Protein AF-A0A3M1BJ75-F1 (afdb_monomer_lite)

Foldseek 3Di:
DVVVVVVVVVVVVVVVVVPDPPPVPDPDDDDDDWDADDDPNAQDAAPDWDQDPVRDIDHDQWDKDKDAQDWDQDPVRDTDTDHHIDIDTLNPSNDSVSNPDTD

Sequence (103 aa):
MKLLKAASLLFFAIILATGCKDDDSGPSATVNLNFLATYDGNPLVFQQTYDYPDGHKLLIQKLDFYISNVALIDANGNKTELVDVDFLDFTENTSLAEAETPL

Radius of gyration: 28.59 Å; chains: 1; bounding box: 71×23×74 Å

pLDDT: mean 85.07, std 13.58, range [52.22, 97.25]

Secondary structure (DSSP, 8-state):
-HHHHHHHHHHHHHHHHTS------PPP---------EETTEE--TT-EEE-TTS-EEE----EEEEEEEEEE-TT--EEEEEEEEEEE-TT--SHHHHTS--

Structure (mmCIF, N/CA/C/O backbone):
data_AF-A0A3M1BJ75-F1
#
_entry.id   AF-A0A3M1BJ75-F1
#
loop_
_atom_site.group_PDB
_atom_site.id
_atom_site.type_symbol
_atom_site.label_atom_id
_atom_site.label_alt_id
_atom_site.label_comp_id
_atom_site.label_asym_id
_atom_site.label_entity_id
_atom_site.label_seq_id
_atom_site.pdbx_PDB_ins_code
_atom_site.Cartn_x
_atom_site.Cartn_y
_atom_site.Cartn_z
_atom_site.occupancy
_atom_site.B_iso_or_equiv
_atom_site.auth_seq_id
_atom_site.auth_comp_id
_atom_site.auth_asym_id
_atom_site.auth_atom_id
_atom_site.pdbx_PDB_model_num
ATOM 1 N N . MET A 1 1 ? 46.017 11.582 -58.750 1.00 53.06 1 MET A N 1
ATOM 2 C CA . MET A 1 1 ? 45.317 10.413 -58.153 1.00 53.06 1 MET A CA 1
ATOM 3 C C . MET A 1 1 ? 45.603 10.167 -56.667 1.00 53.06 1 MET A C 1
ATOM 5 O O . MET A 1 1 ? 44.677 9.751 -55.989 1.00 53.06 1 MET A O 1
ATOM 9 N N . LYS A 1 2 ? 46.809 10.418 -56.120 1.00 52.22 2 LYS A N 1
ATOM 10 C CA . LYS A 1 2 ? 47.076 10.248 -54.667 1.00 52.22 2 LYS A CA 1
ATOM 11 C C . LYS A 1 2 ? 46.287 11.225 -53.774 1.00 52.22 2 LYS A C 1
ATOM 13 O O . LYS A 1 2 ? 45.733 10.806 -52.767 1.00 52.22 2 LYS A O 1
ATOM 18 N N . LEU A 1 3 ? 46.156 12.485 -54.200 1.00 55.75 3 LEU A N 1
ATOM 19 C CA . LEU A 1 3 ? 45.417 13.527 -53.466 1.00 55.75 3 LEU A CA 1
ATOM 20 C C . LEU A 1 3 ? 43.894 13.278 -53.435 1.00 55.75 3 LEU A C 1
ATOM 22 O O . LEU A 1 3 ? 43.246 13.555 -52.435 1.00 55.75 3 LEU A O 1
ATOM 26 N N . LEU A 1 4 ? 43.340 12.668 -54.492 1.00 57.06 4 LEU A N 1
ATOM 27 C CA . LEU A 1 4 ? 41.910 12.335 -54.586 1.00 57.06 4 LEU A CA 1
ATOM 28 C C . LEU A 1 4 ? 41.517 11.176 -53.647 1.00 57.06 4 LEU A C 1
ATOM 30 O O . LEU A 1 4 ? 40.432 11.176 -53.078 1.00 57.06 4 LEU A O 1
ATOM 34 N N . LYS A 1 5 ? 42.428 10.211 -53.437 1.00 59.28 5 LYS A N 1
ATOM 35 C CA . LYS A 1 5 ? 42.239 9.104 -52.482 1.00 59.28 5 LYS A CA 1
ATOM 36 C C . LYS A 1 5 ? 42.331 9.572 -51.026 1.00 59.28 5 LYS A C 1
ATOM 38 O O . LYS A 1 5 ? 41.564 9.101 -50.195 1.00 59.28 5 LYS A O 1
ATOM 43 N N . ALA A 1 6 ? 43.225 10.520 -50.733 1.00 63.31 6 ALA A N 1
ATOM 44 C CA . ALA A 1 6 ? 43.349 11.114 -49.401 1.00 63.31 6 ALA A CA 1
ATOM 45 C C . ALA A 1 6 ? 42.098 11.926 -49.012 1.00 63.31 6 ALA A C 1
ATOM 47 O O . ALA A 1 6 ? 41.622 11.811 -47.887 1.00 63.31 6 ALA A O 1
ATOM 48 N N . ALA A 1 7 ? 41.517 12.669 -49.962 1.00 67.00 7 ALA A N 1
ATOM 49 C CA . ALA A 1 7 ? 40.275 13.412 -49.745 1.00 67.00 7 ALA A CA 1
ATOM 50 C C . ALA A 1 7 ? 39.074 12.489 -49.455 1.00 67.00 7 ALA A C 1
ATOM 52 O O . ALA A 1 7 ? 38.271 12.779 -48.572 1.00 67.00 7 ALA A O 1
ATOM 53 N N . SER A 1 8 ? 38.986 11.344 -50.141 1.00 70.50 8 SER A N 1
ATOM 54 C CA . SER A 1 8 ? 37.922 10.354 -49.916 1.00 70.50 8 SER A CA 1
ATOM 55 C C . SER A 1 8 ? 38.007 9.685 -48.540 1.00 70.50 8 SER A C 1
ATOM 57 O O . SER A 1 8 ? 36.974 9.385 -47.948 1.00 70.50 8 SER A O 1
ATOM 59 N N . LEU A 1 9 ? 39.220 9.451 -48.027 1.00 72.31 9 LEU A N 1
ATOM 60 C CA . LEU A 1 9 ? 39.425 8.838 -46.712 1.00 72.31 9 LEU A CA 1
ATOM 61 C C . LEU A 1 9 ? 39.086 9.813 -45.575 1.00 72.31 9 LEU A C 1
ATOM 63 O O . LEU A 1 9 ? 38.494 9.419 -44.574 1.00 72.31 9 LEU A O 1
ATOM 67 N N . LEU A 1 10 ? 39.410 11.096 -45.761 1.00 74.12 10 LEU A N 1
ATOM 68 C CA . LEU A 1 10 ? 39.092 12.155 -44.804 1.00 74.12 10 LEU A CA 1
ATOM 69 C C . LEU A 1 10 ? 37.579 12.410 -44.716 1.00 74.12 10 LEU A C 1
ATOM 71 O O . LEU A 1 10 ? 37.048 12.597 -43.627 1.00 74.12 10 LEU A O 1
ATOM 75 N N . PHE A 1 11 ? 36.875 12.355 -45.849 1.00 73.12 11 PHE A N 1
ATOM 76 C CA . PHE A 1 11 ? 35.419 12.495 -45.890 1.00 73.12 11 PHE A CA 1
ATOM 77 C C . PHE A 1 11 ? 34.708 11.341 -45.165 1.00 73.12 11 PHE A C 1
ATOM 79 O O . PHE A 1 11 ? 33.772 11.572 -44.406 1.00 73.12 11 PHE A O 1
ATOM 86 N N . PHE A 1 12 ? 35.200 10.108 -45.317 1.00 72.00 12 PHE A N 1
ATOM 87 C CA . PHE A 1 12 ? 34.657 8.943 -44.611 1.00 72.00 12 PHE A CA 1
ATOM 88 C C . PHE A 1 12 ? 34.885 9.014 -43.090 1.00 72.00 12 PHE A C 1
ATOM 90 O O . PHE A 1 12 ? 34.007 8.644 -42.318 1.00 72.00 12 PHE A O 1
ATOM 97 N N . ALA A 1 13 ? 36.024 9.559 -42.648 1.00 69.56 13 ALA A N 1
ATOM 98 C CA . ALA A 1 13 ? 36.313 9.766 -41.228 1.00 69.56 13 ALA A CA 1
ATOM 99 C C . ALA A 1 13 ? 35.394 10.816 -40.570 1.00 69.56 13 ALA A C 1
ATOM 101 O O . ALA A 1 13 ? 35.025 10.664 -39.409 1.00 69.56 13 ALA A O 1
ATOM 102 N N . ILE A 1 14 ? 34.983 11.851 -41.313 1.00 70.00 14 ILE A N 1
ATOM 103 C CA . ILE A 1 14 ? 34.056 12.882 -40.818 1.00 70.00 14 ILE A CA 1
ATOM 104 C C . ILE A 1 14 ? 32.644 12.306 -40.631 1.00 70.00 14 ILE A C 1
ATOM 106 O O . ILE A 1 14 ? 32.000 12.610 -39.633 1.00 70.00 14 ILE A O 1
ATOM 110 N N . ILE A 1 15 ? 32.191 11.426 -41.531 1.00 69.75 15 ILE A N 1
ATOM 111 C CA . ILE A 1 15 ? 30.865 10.786 -41.438 1.00 69.75 15 ILE A CA 1
ATOM 112 C C . ILE A 1 15 ? 30.786 9.830 -40.235 1.00 69.75 15 ILE A C 1
ATOM 114 O O . ILE A 1 15 ? 29.749 9.740 -39.582 1.00 69.75 15 ILE A O 1
ATOM 118 N N . LEU A 1 16 ? 31.889 9.149 -39.900 1.00 66.06 16 LEU A N 1
ATOM 119 C CA . LEU A 1 16 ? 31.962 8.290 -38.712 1.00 66.06 16 LEU A CA 1
ATOM 120 C C . LEU A 1 16 ? 31.990 9.094 -37.400 1.00 66.06 16 LEU A C 1
ATOM 122 O O . LEU A 1 16 ? 31.523 8.602 -36.378 1.00 66.06 16 LEU A O 1
ATOM 126 N N . ALA A 1 17 ? 32.499 10.330 -37.422 1.00 64.94 17 ALA A N 1
ATOM 127 C CA . ALA A 1 17 ? 32.524 11.214 -36.254 1.00 64.94 17 ALA A CA 1
ATOM 128 C C . ALA A 1 17 ? 31.185 11.936 -36.001 1.00 64.94 17 ALA A C 1
ATOM 130 O O . ALA A 1 17 ? 30.978 12.460 -34.910 1.00 64.94 17 ALA A O 1
ATOM 131 N N . THR A 1 18 ? 30.273 11.953 -36.980 1.00 66.06 18 THR A N 1
ATOM 132 C CA . THR A 1 18 ? 28.895 12.452 -36.818 1.00 66.06 18 THR A CA 1
ATOM 133 C C . THR A 1 18 ? 27.906 11.365 -36.397 1.00 66.06 18 THR A C 1
ATOM 135 O O . THR A 1 18 ? 26.700 11.601 -36.448 1.00 66.06 18 THR A O 1
ATOM 138 N N . GLY A 1 19 ? 28.388 10.177 -36.006 1.00 59.47 19 GLY A N 1
ATOM 139 C CA . GLY A 1 19 ? 27.549 9.176 -35.351 1.00 59.47 19 GLY A CA 1
ATOM 140 C C . GLY A 1 19 ? 26.819 9.834 -34.186 1.00 59.47 19 GLY A C 1
ATOM 141 O O . GLY A 1 19 ? 27.462 10.509 -33.379 1.00 59.47 19 GLY A O 1
ATOM 142 N N . CYS A 1 20 ? 25.487 9.721 -34.179 1.00 65.25 20 CYS A N 1
ATOM 143 C CA . CYS A 1 20 ? 24.619 10.267 -33.145 1.00 65.25 20 CYS A CA 1
ATOM 144 C C . CYS A 1 20 ? 25.290 10.092 -31.784 1.00 65.25 20 CYS A C 1
ATOM 146 O O . CYS A 1 20 ? 25.570 8.970 -31.370 1.00 65.25 20 CYS A O 1
ATOM 148 N N . LYS A 1 21 ? 25.558 11.208 -31.093 1.00 57.56 21 LYS A N 1
ATOM 149 C CA . LYS A 1 21 ? 25.566 11.151 -29.635 1.00 57.56 21 LYS A CA 1
ATOM 150 C C . LYS A 1 21 ? 24.200 10.580 -29.304 1.00 57.56 21 LYS A C 1
ATOM 152 O O . LYS A 1 21 ? 23.207 11.235 -29.621 1.00 57.56 21 LYS A O 1
ATOM 157 N N . ASP A 1 22 ? 24.172 9.362 -28.780 1.00 55.19 22 ASP A N 1
ATOM 158 C CA . ASP A 1 22 ? 23.022 8.895 -28.030 1.00 55.19 22 ASP A CA 1
ATOM 159 C C . ASP A 1 22 ? 22.823 9.963 -26.963 1.00 55.19 22 ASP A C 1
ATOM 161 O O . ASP A 1 22 ? 23.629 10.147 -26.046 1.00 55.19 22 ASP A O 1
ATOM 165 N N . ASP A 1 23 ? 21.855 10.831 -27.227 1.00 56.88 23 ASP A N 1
ATOM 166 C CA . ASP A 1 23 ? 21.390 11.787 -26.257 1.00 56.88 23 ASP A CA 1
ATOM 167 C C . ASP A 1 23 ? 20.626 10.901 -25.273 1.00 56.88 23 ASP A C 1
ATOM 169 O O . ASP A 1 23 ? 19.432 10.660 -25.421 1.00 56.88 23 ASP A O 1
ATOM 173 N N . ASP A 1 24 ? 21.353 10.346 -24.295 1.00 57.41 24 ASP A N 1
ATOM 174 C CA . ASP A 1 24 ? 20.806 9.577 -23.165 1.00 57.41 24 ASP A CA 1
ATOM 175 C C . ASP A 1 24 ? 19.812 10.419 -22.335 1.00 57.41 24 ASP A C 1
ATOM 177 O O . ASP A 1 24 ? 19.232 9.957 -21.354 1.00 57.41 24 ASP A O 1
ATOM 181 N N . SER A 1 25 ? 19.567 11.665 -22.745 1.00 57.97 25 SER A N 1
ATOM 182 C CA . SER A 1 25 ? 18.467 12.523 -22.336 1.00 57.97 25 SER A CA 1
ATOM 183 C C . SER A 1 25 ? 17.123 12.061 -22.926 1.00 57.97 25 SER A C 1
ATOM 185 O O . SER A 1 25 ? 16.334 12.845 -23.459 1.00 57.97 25 SER A O 1
ATOM 187 N N . GLY A 1 26 ? 16.802 10.774 -22.763 1.00 63.94 26 GLY A N 1
ATOM 188 C CA . GLY A 1 26 ? 15.404 10.355 -22.764 1.00 63.94 26 GLY A CA 1
ATOM 189 C C . GLY A 1 26 ? 14.617 11.183 -21.732 1.00 63.94 26 GLY A C 1
ATOM 190 O O . GLY A 1 26 ? 15.200 11.668 -20.756 1.00 63.94 26 GLY A O 1
ATOM 191 N N . PRO A 1 27 ? 13.305 11.398 -21.927 1.00 69.75 27 PRO A N 1
ATOM 192 C CA . PRO A 1 27 ? 12.503 12.153 -20.972 1.00 69.75 27 PRO A CA 1
ATOM 193 C C . PRO A 1 27 ? 12.636 11.527 -19.580 1.00 69.75 27 PRO A C 1
ATOM 195 O O . PRO A 1 27 ? 12.278 10.368 -19.373 1.00 69.75 27 PRO A O 1
ATOM 198 N N . SER A 1 28 ? 13.174 12.289 -18.629 1.00 74.94 28 SER A N 1
ATOM 199 C CA . SER A 1 28 ? 13.247 11.869 -17.237 1.00 74.94 28 SER A CA 1
ATOM 200 C C . SER A 1 28 ? 11.896 12.092 -16.564 1.00 74.94 28 SER A C 1
ATOM 202 O O . SER A 1 28 ? 11.208 13.087 -16.805 1.00 74.94 28 SER A O 1
ATOM 204 N N . ALA A 1 29 ? 11.504 11.147 -15.716 1.00 77.88 29 ALA A N 1
ATOM 205 C CA . ALA A 1 29 ? 10.293 11.235 -14.919 1.00 77.88 29 ALA A CA 1
ATOM 206 C C . ALA A 1 29 ? 10.613 10.862 -13.473 1.00 77.88 29 ALA A C 1
ATOM 208 O O . ALA A 1 29 ? 11.345 9.906 -13.217 1.00 77.88 29 ALA A O 1
ATOM 209 N N . THR A 1 30 ? 10.044 11.606 -12.531 1.00 85.88 30 THR A N 1
ATOM 210 C CA . THR A 1 30 ? 10.055 11.227 -11.118 1.00 85.88 30 THR A CA 1
ATOM 211 C C . THR A 1 30 ? 8.852 10.336 -10.850 1.00 85.88 30 THR A C 1
ATOM 213 O O . THR A 1 30 ? 7.716 10.743 -11.097 1.00 85.88 30 THR A O 1
ATOM 216 N N . VAL A 1 31 ? 9.095 9.138 -10.325 1.00 86.25 31 VAL A N 1
ATOM 217 C CA . VAL A 1 31 ? 8.049 8.218 -9.871 1.00 86.25 31 VAL A CA 1
ATOM 218 C C . VAL A 1 31 ? 8.077 8.182 -8.348 1.00 86.25 31 VAL A C 1
ATOM 220 O O . VAL A 1 31 ? 9.119 7.897 -7.768 1.00 86.25 31 VAL A O 1
ATOM 223 N N . ASN A 1 32 ? 6.936 8.458 -7.716 1.00 89.19 32 ASN A N 1
ATOM 224 C CA . ASN A 1 32 ? 6.726 8.216 -6.291 1.00 89.19 32 ASN A CA 1
ATOM 225 C C . ASN A 1 32 ? 5.711 7.083 -6.156 1.00 89.19 32 ASN A C 1
ATOM 227 O O . ASN A 1 32 ? 4.588 7.202 -6.652 1.00 89.19 32 ASN A O 1
ATOM 231 N N . LEU A 1 33 ? 6.121 5.992 -5.519 1.00 89.50 33 LEU A N 1
ATOM 232 C CA . LEU A 1 33 ? 5.245 4.889 -5.157 1.00 89.50 33 LEU A CA 1
ATOM 233 C C . LEU A 1 33 ? 4.943 5.027 -3.671 1.00 89.50 33 LEU A C 1
ATOM 235 O O . LEU A 1 33 ? 5.865 4.941 -2.871 1.00 89.50 33 LEU A O 1
ATOM 239 N N . ASN A 1 34 ? 3.677 5.244 -3.334 1.00 91.94 34 ASN A N 1
ATOM 240 C CA . ASN A 1 34 ? 3.232 5.312 -1.949 1.00 91.94 34 ASN A CA 1
ATOM 241 C C . ASN A 1 34 ? 2.091 4.323 -1.738 1.00 91.94 34 ASN A C 1
ATOM 243 O O . ASN A 1 34 ? 1.332 4.039 -2.675 1.00 91.94 34 ASN A O 1
ATOM 247 N N . PHE A 1 35 ? 1.934 3.847 -0.511 1.00 93.38 35 PHE A N 1
ATOM 248 C CA . PHE A 1 35 ? 0.912 2.869 -0.168 1.00 93.38 35 PHE A CA 1
ATOM 249 C C . PHE A 1 35 ? -0.107 3.459 0.801 1.00 93.38 35 PHE A C 1
ATOM 251 O O . PHE A 1 35 ? 0.239 4.054 1.816 1.00 93.38 35 PHE A O 1
ATOM 258 N N . LEU A 1 36 ? -1.388 3.268 0.485 1.00 95.06 36 LEU A N 1
ATOM 259 C CA . LEU A 1 36 ? -2.501 3.742 1.299 1.00 95.06 36 LEU A CA 1
ATOM 260 C C . LEU A 1 36 ? -3.465 2.588 1.565 1.00 95.06 36 LEU A C 1
ATOM 262 O O . LEU A 1 36 ? -4.009 1.992 0.631 1.00 95.06 36 LEU A O 1
ATOM 266 N N . ALA A 1 37 ? -3.691 2.280 2.839 1.00 94.81 37 ALA A N 1
ATOM 267 C CA . ALA A 1 37 ? -4.681 1.292 3.237 1.00 94.81 37 ALA A CA 1
ATOM 268 C C . ALA A 1 37 ? -6.085 1.904 3.164 1.00 94.81 37 ALA A C 1
ATOM 270 O O . ALA A 1 37 ? -6.346 2.953 3.754 1.00 94.81 37 ALA A O 1
ATOM 271 N N . THR A 1 38 ? -7.004 1.244 2.454 1.00 95.56 38 THR A N 1
ATOM 272 C CA . THR A 1 38 ? -8.388 1.713 2.309 1.00 95.56 38 THR A CA 1
ATOM 273 C C . THR A 1 38 ? -9.396 0.593 2.527 1.00 95.56 38 THR A C 1
ATOM 275 O O . THR A 1 38 ? -9.121 -0.580 2.268 1.00 95.56 38 THR A O 1
ATOM 278 N N . TYR A 1 39 ? -10.581 0.965 3.001 1.00 94.75 39 TYR A N 1
ATOM 279 C CA . TYR A 1 39 ? -11.751 0.105 3.101 1.00 94.75 39 TYR A CA 1
ATOM 280 C C . TYR A 1 39 ? -12.970 0.864 2.576 1.00 94.75 39 TYR A C 1
ATOM 282 O O . TYR A 1 39 ? -13.231 1.992 2.993 1.00 94.75 39 TYR A O 1
ATOM 290 N N . ASP A 1 40 ? -13.687 0.264 1.622 1.00 93.38 40 ASP A N 1
ATOM 291 C CA . ASP A 1 40 ? -14.827 0.892 0.934 1.00 93.38 40 ASP A CA 1
ATOM 292 C C . ASP A 1 40 ? -14.505 2.295 0.370 1.00 93.38 40 ASP A C 1
ATOM 294 O O . ASP A 1 40 ? -15.259 3.253 0.515 1.00 93.38 40 ASP A O 1
ATOM 298 N N . GLY A 1 41 ? -13.308 2.446 -0.209 1.00 94.38 41 GLY A N 1
ATOM 299 C CA . GLY A 1 41 ? -12.824 3.707 -0.785 1.00 94.38 41 GLY A CA 1
ATOM 300 C C . GLY A 1 41 ? -12.391 4.778 0.224 1.00 94.38 41 GLY A C 1
ATOM 301 O O . GLY A 1 41 ? -11.912 5.827 -0.197 1.00 94.38 41 GLY A O 1
ATOM 302 N N . ASN A 1 42 ? -12.511 4.524 1.530 1.00 94.94 42 ASN A N 1
ATOM 303 C CA . ASN A 1 42 ? -12.096 5.445 2.588 1.00 94.94 42 ASN A CA 1
ATOM 304 C C . ASN A 1 42 ? -10.782 4.984 3.239 1.00 94.94 42 ASN A C 1
ATOM 306 O O . ASN A 1 42 ? -10.528 3.777 3.274 1.00 94.94 42 ASN A O 1
ATOM 310 N N . PRO A 1 43 ? -9.961 5.900 3.787 1.00 96.06 43 PRO A N 1
ATOM 311 C CA . PRO A 1 43 ? -8.789 5.536 4.577 1.00 96.06 43 PRO A CA 1
ATOM 312 C C . PRO A 1 43 ? -9.135 4.540 5.688 1.00 96.06 4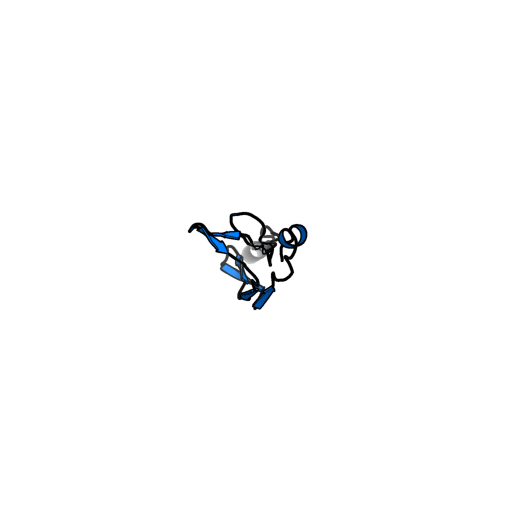3 PRO A C 1
ATOM 314 O O . PRO A 1 43 ? -10.107 4.716 6.430 1.00 96.06 43 PRO A O 1
ATOM 317 N N . LEU A 1 44 ? -8.348 3.471 5.787 1.00 95.25 44 LEU A N 1
ATOM 318 C CA . LEU A 1 44 ? -8.541 2.444 6.801 1.00 95.25 44 LEU A CA 1
ATOM 319 C C . LEU A 1 44 ? -7.914 2.898 8.123 1.00 95.25 44 LEU A C 1
ATOM 321 O O . LEU A 1 44 ? -6.700 3.070 8.207 1.00 95.25 44 LEU A O 1
ATOM 325 N N . VAL A 1 45 ? -8.748 3.026 9.154 1.00 95.56 45 VAL A N 1
ATOM 326 C CA . VAL A 1 45 ? -8.341 3.335 10.526 1.00 95.56 45 VAL A CA 1
ATOM 327 C C . VAL A 1 45 ? -8.462 2.067 11.371 1.00 95.56 45 VAL A C 1
ATOM 329 O O . VAL A 1 45 ? -9.530 1.457 11.461 1.00 95.56 45 VAL A O 1
ATOM 332 N N . PHE A 1 46 ? -7.372 1.650 12.006 1.00 93.25 46 PHE A N 1
ATOM 333 C CA . PHE A 1 46 ? -7.356 0.444 12.829 1.00 93.25 46 PHE A CA 1
ATOM 334 C C . PHE A 1 46 ? -8.162 0.609 14.114 1.00 93.25 46 PHE A C 1
ATOM 336 O O . PHE A 1 46 ? -8.463 1.712 14.568 1.00 93.25 46 PHE A O 1
ATOM 343 N N . GLN A 1 47 ? -8.507 -0.534 14.714 1.00 88.44 47 GLN A N 1
ATOM 344 C CA . GLN A 1 47 ? -9.246 -0.617 15.981 1.00 88.44 47 GLN A CA 1
ATOM 345 C C . GLN A 1 47 ? -10.675 -0.049 15.917 1.00 88.44 47 GLN A C 1
ATOM 347 O O . GLN A 1 47 ? -11.333 0.109 16.946 1.00 88.44 47 GLN A O 1
ATOM 352 N N . GLN A 1 48 ? -11.188 0.188 14.707 1.00 91.56 48 GLN A N 1
ATOM 353 C CA . GLN A 1 48 ? -12.575 0.559 14.461 1.00 91.56 48 GLN A CA 1
ATOM 354 C C . GLN A 1 48 ? -13.360 -0.596 13.841 1.00 91.56 48 GLN A C 1
ATOM 356 O O . GLN A 1 48 ? -12.812 -1.494 13.200 1.00 91.56 48 GLN A O 1
ATOM 361 N N . THR A 1 49 ? -14.669 -0.585 14.083 1.00 95.06 49 THR A N 1
ATOM 362 C CA . THR A 1 49 ? -15.587 -1.582 13.535 1.00 95.06 49 THR A CA 1
ATOM 363 C C . THR A 1 49 ? -16.205 -1.059 12.247 1.00 95.06 49 THR A C 1
ATOM 365 O O . THR A 1 49 ? -16.816 0.007 12.245 1.00 95.06 49 THR A O 1
ATOM 368 N N . TYR A 1 50 ? -16.103 -1.850 11.187 1.00 94.94 50 TYR A N 1
ATOM 369 C CA . TYR A 1 50 ? -16.652 -1.568 9.870 1.00 94.94 50 TYR A CA 1
ATOM 370 C C . TYR A 1 50 ? -17.831 -2.487 9.555 1.00 94.94 50 TYR A C 1
ATOM 372 O O . TYR A 1 50 ? -17.916 -3.615 10.049 1.00 94.94 50 TYR A O 1
ATOM 380 N N . ASP A 1 51 ? -18.744 -2.004 8.719 1.00 95.88 51 ASP A N 1
ATOM 381 C CA . ASP A 1 51 ? -19.794 -2.826 8.126 1.00 95.88 51 ASP A CA 1
ATOM 382 C C . ASP A 1 51 ? -19.224 -3.653 6.975 1.00 95.88 51 ASP A C 1
ATOM 384 O O . ASP A 1 51 ? -18.594 -3.108 6.068 1.00 95.88 51 ASP A O 1
ATOM 388 N N . TYR A 1 52 ? -19.441 -4.968 7.014 1.00 94.81 52 TYR A N 1
ATOM 389 C CA . TYR A 1 52 ? -19.125 -5.871 5.913 1.00 94.81 52 TYR A CA 1
ATOM 390 C C . TYR A 1 52 ? -20.388 -6.131 5.068 1.00 94.81 52 TYR A C 1
ATOM 392 O O . TYR A 1 52 ? -21.493 -6.137 5.621 1.00 94.81 52 TYR A O 1
ATOM 400 N N . PRO A 1 53 ? -20.279 -6.339 3.739 1.00 94.25 53 PRO A N 1
ATOM 401 C CA . PRO A 1 53 ? -21.448 -6.400 2.851 1.00 94.25 53 PRO A CA 1
ATOM 402 C C . PRO A 1 53 ? -22.494 -7.478 3.177 1.00 94.25 53 PRO A C 1
ATOM 404 O O . PRO A 1 53 ? -23.639 -7.368 2.746 1.00 94.25 53 PRO A O 1
ATOM 407 N N . ASP A 1 54 ? -22.126 -8.519 3.921 1.00 95.38 54 ASP A N 1
ATOM 408 C CA . ASP A 1 54 ? -23.022 -9.609 4.329 1.00 95.38 54 ASP A CA 1
ATOM 409 C C . ASP A 1 54 ? -23.759 -9.350 5.660 1.00 95.38 54 ASP A C 1
ATOM 411 O O . ASP A 1 54 ? -24.497 -10.210 6.144 1.00 95.38 54 ASP A O 1
ATOM 415 N N . GLY A 1 55 ? -23.592 -8.160 6.246 1.00 94.81 55 GLY A N 1
ATOM 416 C CA . GLY A 1 55 ? -24.199 -7.769 7.516 1.00 94.81 55 GLY A CA 1
ATOM 417 C C . GLY A 1 55 ? -23.369 -8.129 8.751 1.00 94.81 55 GLY A C 1
ATOM 418 O O . GLY A 1 55 ? -23.787 -7.819 9.871 1.00 94.81 55 GLY A O 1
ATOM 419 N N . HIS A 1 56 ? -22.199 -8.751 8.588 1.00 97.25 56 HIS A N 1
ATOM 420 C CA . HIS A 1 56 ? -21.242 -8.921 9.675 1.00 97.25 56 HIS A CA 1
ATOM 421 C C . HIS A 1 56 ? -20.466 -7.630 9.967 1.00 97.25 56 HIS A C 1
ATOM 423 O O . HIS A 1 56 ? -20.397 -6.695 9.168 1.00 97.25 56 HIS A O 1
ATOM 429 N N . LYS A 1 57 ? -19.873 -7.581 11.162 1.00 96.12 57 LYS A N 1
ATOM 430 C CA . LYS A 1 57 ? -18.982 -6.504 11.590 1.00 96.12 57 LYS A CA 1
ATOM 431 C C . LYS A 1 57 ? -17.536 -6.945 11.418 1.00 96.12 57 LYS A C 1
ATOM 433 O O . LYS A 1 57 ? -17.161 -8.018 11.888 1.00 96.12 57 LYS A O 1
ATOM 438 N N . LEU A 1 58 ? -16.734 -6.105 10.778 1.00 94.81 58 LEU A N 1
ATOM 439 C CA . LEU A 1 58 ? -15.314 -6.330 10.561 1.00 94.81 58 LEU A CA 1
ATOM 440 C C . LEU A 1 58 ? -14.507 -5.451 11.520 1.00 94.81 58 LEU A C 1
ATOM 442 O O . LEU A 1 58 ? -14.661 -4.234 11.529 1.00 94.81 58 LEU A O 1
ATOM 446 N N . LEU A 1 59 ? -13.635 -6.066 12.315 1.00 94.25 59 LEU A N 1
ATOM 447 C CA . LEU A 1 59 ? -12.631 -5.364 13.112 1.00 94.25 59 LEU A CA 1
ATOM 448 C C . LEU A 1 59 ? -11.258 -5.718 12.554 1.00 94.25 59 LEU A C 1
ATOM 450 O O . LEU A 1 59 ? -10.835 -6.871 12.637 1.00 94.25 59 LEU A O 1
ATOM 454 N N . ILE A 1 60 ? -10.563 -4.724 12.012 1.00 92.25 60 ILE A N 1
ATOM 455 C CA . ILE A 1 60 ? -9.201 -4.895 11.512 1.00 92.25 60 ILE A CA 1
ATOM 456 C C . ILE A 1 60 ? -8.250 -4.377 12.592 1.00 92.25 60 ILE A C 1
ATOM 458 O O . ILE A 1 60 ? -8.299 -3.209 12.979 1.00 92.25 60 ILE A O 1
ATOM 462 N N . GLN A 1 61 ? -7.418 -5.276 13.118 1.00 91.50 61 GLN A N 1
ATOM 463 C CA . GLN A 1 61 ? -6.477 -4.975 14.206 1.00 91.50 61 GLN A CA 1
ATOM 464 C C . GLN A 1 61 ? -5.049 -4.751 13.708 1.00 91.50 61 GLN A C 1
ATOM 466 O O . GLN A 1 61 ? -4.280 -4.057 14.363 1.00 91.50 61 GLN A O 1
ATOM 471 N N . LYS A 1 62 ? -4.696 -5.359 12.573 1.00 91.25 62 LYS A N 1
ATOM 472 C CA . LYS A 1 62 ? -3.371 -5.280 11.968 1.00 91.25 62 LYS A CA 1
ATOM 473 C C . LYS A 1 62 ? -3.479 -5.492 10.464 1.00 91.25 62 LYS A C 1
ATOM 475 O O . LYS A 1 62 ? -4.253 -6.344 10.027 1.00 91.25 62 LYS A O 1
ATOM 480 N N . LEU A 1 63 ? -2.688 -4.744 9.706 1.00 93.06 63 LEU A N 1
ATOM 481 C CA . LEU A 1 63 ? -2.428 -4.992 8.296 1.00 93.06 63 LEU A CA 1
ATOM 482 C C . LEU A 1 63 ? -0.966 -4.652 8.022 1.00 93.06 63 LEU A C 1
ATOM 484 O O . LEU A 1 63 ? -0.572 -3.491 8.102 1.00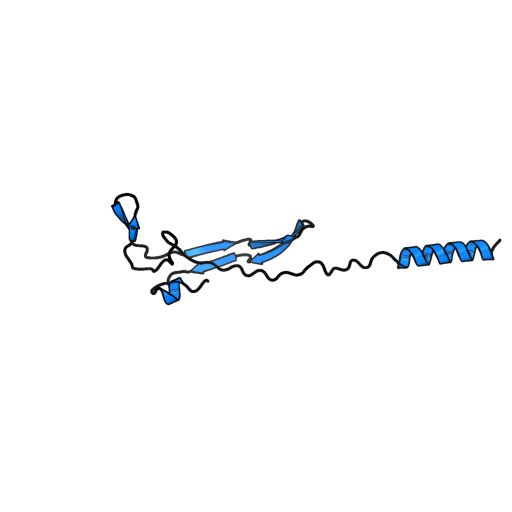 93.06 63 LEU A O 1
ATOM 488 N N . ASP A 1 64 ? -0.181 -5.671 7.713 1.00 94.19 64 ASP A N 1
ATOM 489 C CA . ASP A 1 64 ? 1.230 -5.549 7.386 1.00 94.19 64 ASP A CA 1
ATOM 490 C C . ASP A 1 64 ? 1.623 -6.579 6.322 1.00 94.19 64 ASP A C 1
ATOM 492 O O . ASP A 1 64 ? 1.050 -7.669 6.238 1.00 94.19 64 ASP A O 1
ATOM 496 N N . PHE A 1 65 ? 2.558 -6.219 5.446 1.00 94.75 65 PHE A N 1
ATOM 497 C CA . PHE A 1 65 ? 3.032 -7.119 4.397 1.00 94.75 65 PHE A CA 1
ATOM 498 C C . PHE A 1 65 ? 4.391 -6.696 3.846 1.00 94.75 65 PHE A C 1
ATOM 500 O O . PHE A 1 65 ? 4.769 -5.529 3.879 1.00 94.75 65 PHE A O 1
ATOM 507 N N . TYR A 1 66 ? 5.123 -7.669 3.307 1.00 96.50 66 TYR A N 1
ATOM 508 C CA . TYR A 1 66 ? 6.344 -7.403 2.558 1.00 96.50 66 TYR A CA 1
ATOM 509 C C . TYR A 1 66 ? 6.016 -7.102 1.098 1.00 96.50 66 TYR A C 1
ATOM 511 O O . TYR A 1 66 ? 5.198 -7.791 0.484 1.00 96.50 66 TYR A O 1
ATOM 519 N N . ILE A 1 67 ? 6.702 -6.115 0.536 1.00 95.06 67 ILE A N 1
ATOM 520 C CA . ILE A 1 67 ? 6.782 -5.890 -0.906 1.00 95.06 67 ILE A CA 1
ATOM 521 C C . ILE A 1 67 ? 8.186 -6.255 -1.371 1.00 95.06 67 ILE A C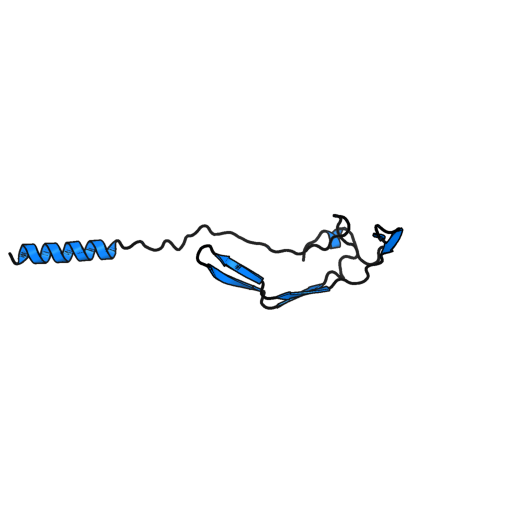 1
ATOM 523 O O . ILE A 1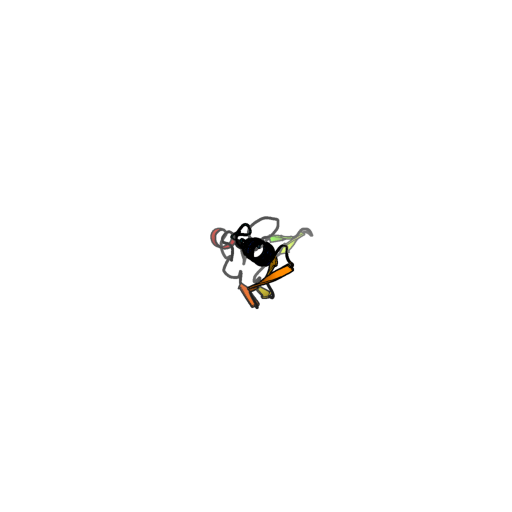 67 ? 9.157 -6.046 -0.646 1.00 95.06 67 ILE A O 1
ATOM 527 N N . SER A 1 68 ? 8.312 -6.818 -2.567 1.00 95.69 68 SER A N 1
ATOM 528 C CA . SER A 1 68 ? 9.618 -7.173 -3.111 1.00 95.69 68 SER A CA 1
ATOM 529 C C . SER A 1 68 ? 9.678 -6.998 -4.618 1.00 95.69 68 SER A C 1
ATOM 531 O O . SER A 1 68 ? 8.653 -6.969 -5.302 1.00 95.69 68 SER A O 1
ATOM 533 N N . ASN A 1 69 ? 10.904 -6.913 -5.131 1.00 94.19 69 ASN A N 1
ATOM 534 C CA . ASN A 1 69 ? 11.216 -6.890 -6.556 1.00 94.19 69 ASN A CA 1
ATOM 535 C C . ASN A 1 69 ? 10.513 -5.757 -7.323 1.00 94.19 69 ASN A C 1
ATOM 537 O O . ASN A 1 69 ? 10.116 -5.932 -8.481 1.00 94.19 69 ASN A O 1
ATOM 541 N N . VAL A 1 70 ? 10.379 -4.587 -6.695 1.00 93.62 70 VAL A N 1
ATOM 542 C CA . VAL A 1 70 ? 9.809 -3.399 -7.335 1.00 93.62 70 VAL A CA 1
ATOM 543 C C . VAL A 1 70 ? 10.862 -2.801 -8.256 1.00 93.62 70 VAL A C 1
ATOM 545 O O . VAL A 1 70 ? 11.968 -2.473 -7.827 1.00 93.62 70 VAL A O 1
ATOM 548 N N . ALA A 1 71 ? 10.528 -2.643 -9.534 1.00 94.19 71 ALA A N 1
ATOM 549 C CA . ALA A 1 71 ? 11.444 -2.093 -10.519 1.00 94.19 71 ALA A CA 1
ATOM 550 C C . ALA A 1 71 ? 10.718 -1.287 -11.596 1.00 94.19 71 ALA A C 1
ATOM 552 O O . ALA A 1 71 ? 9.586 -1.595 -11.968 1.00 94.19 71 ALA A O 1
ATOM 553 N N . LEU A 1 72 ? 11.413 -0.288 -12.131 1.00 91.94 72 LEU A N 1
ATOM 554 C CA . LEU A 1 72 ? 11.025 0.423 -13.341 1.00 91.94 72 LEU A CA 1
ATOM 555 C C . LEU A 1 72 ? 11.585 -0.315 -14.552 1.00 91.94 72 LEU A C 1
ATOM 557 O O . LEU A 1 72 ? 12.758 -0.690 -14.566 1.00 91.94 72 LEU A O 1
ATOM 561 N N . ILE A 1 73 ? 10.742 -0.503 -15.562 1.00 91.12 73 ILE A N 1
ATOM 562 C CA . ILE A 1 73 ? 11.132 -1.053 -16.858 1.00 91.12 73 ILE A CA 1
ATOM 563 C C . ILE A 1 73 ? 11.001 0.068 -17.883 1.00 91.12 73 ILE A C 1
ATOM 565 O O . ILE A 1 73 ? 9.917 0.636 -18.034 1.00 91.12 73 ILE A O 1
ATOM 569 N N . ASP A 1 74 ? 12.098 0.414 -18.550 1.00 87.31 74 ASP A N 1
ATOM 570 C CA . ASP A 1 74 ? 12.088 1.451 -19.581 1.00 87.31 74 ASP A CA 1
ATOM 571 C C . ASP A 1 74 ? 11.591 0.921 -20.942 1.00 87.31 74 ASP A C 1
ATOM 573 O O . ASP A 1 74 ? 11.333 -0.271 -21.127 1.00 87.31 74 ASP A O 1
ATOM 577 N N . ALA A 1 75 ? 11.457 1.818 -21.924 1.00 86.00 75 ALA A N 1
ATOM 578 C CA . ALA A 1 75 ? 10.990 1.470 -23.269 1.00 86.00 75 ALA A CA 1
ATOM 579 C C . ALA A 1 75 ? 11.923 0.504 -24.027 1.00 86.00 75 ALA A C 1
ATOM 581 O O . ALA A 1 75 ? 11.485 -0.158 -24.967 1.00 86.00 75 ALA A O 1
ATOM 582 N N . ASN A 1 76 ? 13.189 0.413 -23.618 1.00 89.00 76 ASN A N 1
ATOM 583 C CA . ASN A 1 76 ? 14.184 -0.497 -24.178 1.00 89.00 76 ASN A CA 1
ATOM 584 C C . ASN A 1 76 ? 14.233 -1.836 -23.417 1.00 89.00 76 ASN A C 1
ATOM 586 O O . ASN A 1 76 ? 14.984 -2.732 -23.798 1.00 89.00 76 ASN A O 1
ATOM 590 N N . GLY A 1 77 ? 13.426 -1.988 -22.361 1.00 89.44 77 GLY A N 1
ATOM 591 C CA . GLY A 1 77 ? 13.394 -3.166 -21.504 1.00 89.44 77 GLY A CA 1
ATOM 592 C C . GLY A 1 77 ? 14.477 -3.186 -20.424 1.00 89.44 77 GLY A C 1
ATOM 593 O O . GLY A 1 77 ? 14.647 -4.217 -19.771 1.00 89.44 77 GLY A O 1
ATOM 594 N N . ASN A 1 78 ? 15.206 -2.087 -20.206 1.00 90.62 78 ASN A N 1
ATOM 595 C CA . ASN A 1 78 ? 16.167 -2.009 -19.112 1.00 90.62 78 ASN A CA 1
ATOM 596 C C . ASN A 1 78 ? 15.428 -1.930 -17.776 1.00 90.62 78 ASN A C 1
ATOM 598 O O . ASN A 1 78 ? 14.438 -1.210 -17.633 1.00 90.62 78 ASN A O 1
ATOM 602 N N . LYS A 1 79 ? 15.938 -2.674 -16.791 1.00 92.56 79 LYS A N 1
ATOM 603 C CA . LYS A 1 79 ? 15.383 -2.747 -15.441 1.00 92.56 79 LYS A CA 1
ATOM 604 C C . LYS A 1 79 ? 16.183 -1.857 -14.492 1.00 92.56 79 LYS A C 1
ATOM 606 O O . LYS A 1 79 ? 17.379 -2.076 -14.316 1.00 92.56 79 LYS A O 1
ATOM 611 N N . THR A 1 80 ? 15.492 -0.949 -13.813 1.00 90.81 80 THR A N 1
ATOM 612 C CA . THR A 1 80 ? 16.013 -0.182 -12.676 1.00 90.81 80 THR A CA 1
ATOM 613 C C . THR A 1 80 ? 15.275 -0.622 -11.422 1.00 90.81 80 THR A C 1
ATOM 615 O O . THR A 1 80 ? 14.086 -0.352 -11.268 1.00 90.81 80 THR A O 1
ATOM 618 N N . GLU A 1 81 ? 15.957 -1.345 -10.542 1.00 92.25 81 GLU A N 1
ATOM 619 C CA . GLU A 1 81 ? 15.391 -1.786 -9.267 1.00 92.25 81 GLU A CA 1
ATOM 620 C C . GLU A 1 81 ? 15.181 -0.595 -8.325 1.00 92.25 81 GLU A C 1
ATOM 622 O O . GLU A 1 81 ? 16.065 0.245 -8.171 1.00 92.25 81 GLU A O 1
ATOM 627 N N . LEU A 1 82 ? 13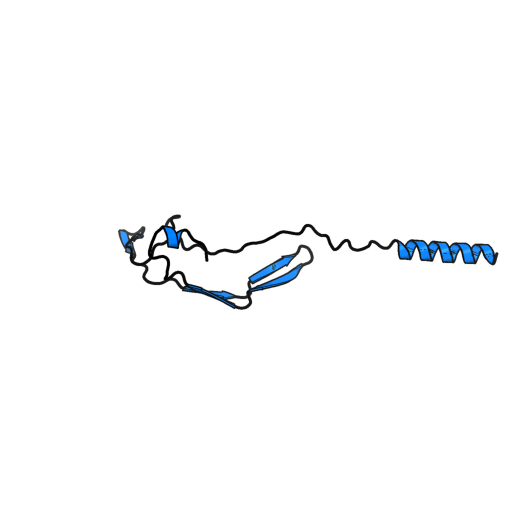.986 -0.514 -7.738 1.00 90.12 82 LEU A N 1
ATOM 628 C CA . LEU A 1 82 ? 13.615 0.501 -6.752 1.00 90.12 82 LEU A CA 1
ATOM 629 C C . LEU A 1 82 ? 13.713 -0.059 -5.334 1.00 90.12 82 LEU A C 1
ATOM 631 O O . LEU A 1 82 ? 14.246 0.599 -4.447 1.00 90.12 82 LEU A O 1
ATOM 635 N N . VAL A 1 83 ? 13.191 -1.272 -5.137 1.00 90.00 83 VAL A N 1
ATOM 636 C CA . VAL A 1 83 ? 13.117 -1.948 -3.840 1.00 90.00 83 VAL A CA 1
ATOM 637 C C . VAL A 1 83 ? 13.352 -3.441 -4.051 1.00 90.00 83 VAL A C 1
ATOM 639 O O . VAL A 1 83 ? 12.618 -4.078 -4.811 1.00 90.00 83 VAL A O 1
ATOM 642 N N . ASP A 1 84 ? 14.344 -3.996 -3.350 1.00 89.88 84 ASP A N 1
ATOM 643 C CA . ASP A 1 84 ? 14.575 -5.445 -3.291 1.00 89.88 84 ASP A CA 1
ATOM 644 C C . ASP A 1 84 ? 13.520 -6.107 -2.393 1.00 89.88 84 ASP A C 1
ATOM 646 O O . ASP A 1 84 ? 12.678 -6.861 -2.878 1.00 89.88 84 ASP A O 1
ATOM 650 N N . VAL A 1 85 ? 13.487 -5.733 -1.110 1.00 95.06 85 VAL A N 1
ATOM 651 C CA . VAL A 1 85 ? 12.437 -6.091 -0.148 1.00 95.06 85 VAL A CA 1
ATOM 652 C C . VAL A 1 85 ? 12.194 -4.905 0.780 1.00 95.06 85 VAL A C 1
ATOM 654 O O . VAL A 1 85 ? 13.151 -4.298 1.256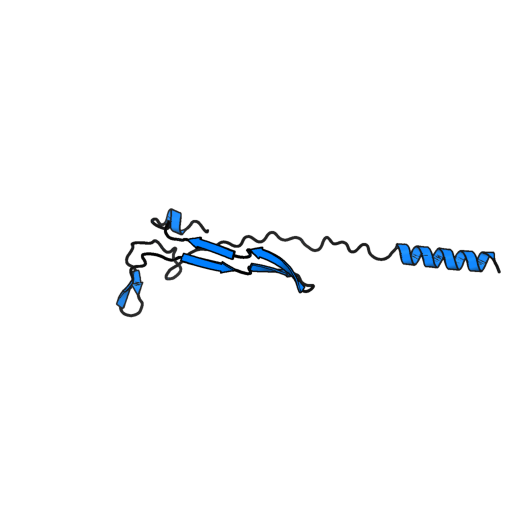 1.00 95.06 85 VAL A O 1
ATOM 657 N N . ASP A 1 86 ? 10.930 -4.612 1.068 1.00 94.94 86 ASP A N 1
ATOM 658 C CA . ASP A 1 86 ? 10.527 -3.640 2.084 1.00 94.94 86 ASP A CA 1
ATOM 659 C C . ASP A 1 86 ? 9.320 -4.152 2.880 1.00 94.94 86 ASP A C 1
ATOM 661 O O . ASP A 1 86 ? 8.588 -5.036 2.424 1.00 94.94 86 ASP A O 1
ATOM 665 N N . PHE A 1 87 ? 9.143 -3.637 4.093 1.00 95.75 87 PHE A N 1
ATOM 666 C CA . PHE A 1 87 ? 8.072 -4.018 5.007 1.00 95.75 87 PHE A CA 1
ATOM 667 C C . PHE A 1 87 ? 7.105 -2.854 5.187 1.00 95.75 87 PHE A C 1
ATOM 669 O O . PHE A 1 87 ? 7.470 -1.809 5.717 1.00 95.75 87 PHE A O 1
ATOM 676 N N . LEU A 1 88 ? 5.858 -3.058 4.774 1.00 95.50 88 LEU A N 1
ATOM 677 C CA . LEU A 1 88 ? 4.794 -2.081 4.938 1.00 95.50 88 LEU A CA 1
ATOM 678 C C . LEU A 1 88 ? 4.010 -2.406 6.203 1.00 95.50 88 LEU A C 1
ATOM 680 O O . LEU A 1 88 ? 3.404 -3.475 6.304 1.00 95.50 88 LEU A O 1
ATOM 684 N N . ASP A 1 89 ? 4.021 -1.470 7.146 1.00 94.62 89 ASP A N 1
ATOM 685 C CA . ASP A 1 89 ? 3.344 -1.579 8.432 1.00 94.62 89 ASP A CA 1
ATOM 686 C C . ASP A 1 89 ? 2.355 -0.430 8.602 1.00 94.62 89 ASP A C 1
ATOM 688 O O . ASP A 1 89 ? 2.741 0.716 8.824 1.00 94.62 89 ASP A O 1
ATOM 692 N N . PHE A 1 90 ? 1.066 -0.741 8.502 1.00 94.31 90 PHE A N 1
ATOM 693 C CA . PHE A 1 90 ? 0.015 0.257 8.663 1.00 94.31 90 PHE A CA 1
ATOM 694 C C . PHE A 1 90 ? -0.467 0.389 10.109 1.00 94.31 90 PHE A C 1
ATOM 696 O O . PHE A 1 90 ? -1.389 1.155 10.356 1.00 94.31 90 PHE A O 1
ATOM 703 N N . THR A 1 91 ? 0.100 -0.338 11.078 1.00 89.31 91 THR A N 1
ATOM 704 C CA . THR A 1 91 ? -0.431 -0.394 12.457 1.00 89.31 91 THR A CA 1
ATOM 705 C C . THR A 1 91 ? -0.642 0.967 13.127 1.00 89.31 91 THR A C 1
ATOM 707 O O . THR A 1 91 ? -1.520 1.079 13.985 1.00 89.31 91 THR A O 1
ATOM 710 N N . GLU A 1 92 ? 0.079 1.999 12.689 1.00 90.81 92 GLU A N 1
ATOM 711 C CA . GLU A 1 92 ? -0.029 3.376 13.177 1.00 90.81 92 GLU A CA 1
ATOM 712 C C . GLU A 1 92 ? -1.208 4.179 12.594 1.00 90.81 92 GLU A C 1
ATOM 714 O O . GLU A 1 92 ? -1.425 5.311 13.013 1.00 90.81 92 GLU A O 1
ATOM 719 N N . ASN A 1 93 ? -2.030 3.630 11.688 1.00 94.50 93 ASN A N 1
ATOM 720 C CA . ASN A 1 93 ? -3.244 4.312 11.211 1.00 94.50 93 ASN A CA 1
ATOM 721 C C . ASN A 1 93 ? -4.354 4.265 12.279 1.00 94.50 93 ASN A C 1
ATOM 723 O O . ASN A 1 93 ? -5.406 3.656 12.077 1.00 94.50 93 ASN A O 1
ATOM 727 N N . THR A 1 94 ? -4.126 4.857 13.449 1.00 93.56 94 THR A N 1
ATOM 728 C CA . THR A 1 94 ? -5.059 4.840 14.590 1.00 93.56 94 THR A CA 1
ATOM 729 C C . THR A 1 94 ? -6.048 6.005 14.576 1.00 93.56 94 THR A C 1
ATOM 731 O O . THR A 1 94 ? -7.050 6.006 15.294 1.00 93.56 94 THR A O 1
ATOM 734 N N . SER A 1 95 ? -5.811 6.976 13.700 1.00 94.81 95 SER A N 1
ATOM 735 C CA . SER A 1 95 ? -6.658 8.128 13.430 1.00 94.81 95 SER A CA 1
ATOM 736 C C . SER A 1 95 ? -6.828 8.340 11.927 1.00 94.81 95 SER A C 1
ATOM 738 O O . SER A 1 95 ? -6.073 7.812 11.113 1.00 94.81 95 SER A O 1
ATOM 740 N N . LEU A 1 96 ? -7.819 9.150 11.544 1.00 94.81 96 LEU A N 1
ATOM 741 C CA . LEU A 1 96 ? -8.029 9.500 10.137 1.00 94.81 96 LEU A CA 1
ATOM 742 C C . LEU A 1 96 ? -6.822 10.242 9.540 1.00 94.81 96 LEU A C 1
ATOM 744 O O . LEU A 1 96 ? -6.438 9.956 8.415 1.00 94.81 96 LEU A O 1
ATOM 748 N N . ALA A 1 97 ? -6.200 11.147 10.301 1.00 95.81 97 ALA A N 1
ATOM 749 C CA . ALA A 1 97 ? -5.041 11.907 9.832 1.00 95.81 97 ALA A CA 1
ATOM 750 C C . ALA A 1 97 ? -3.831 11.002 9.536 1.00 95.81 97 ALA A C 1
ATOM 752 O O . ALA A 1 97 ? -3.129 11.201 8.547 1.00 95.81 97 ALA A O 1
ATOM 753 N N . GLU A 1 98 ? -3.609 9.989 10.375 1.00 95.25 98 GLU A N 1
ATOM 754 C CA . GLU A 1 98 ? -2.582 8.971 10.132 1.00 95.25 98 GLU A CA 1
ATOM 755 C C . GLU A 1 98 ? -2.963 8.103 8.930 1.00 95.25 98 GLU A C 1
ATOM 757 O O . GLU A 1 98 ? -2.156 7.926 8.028 1.00 95.25 98 GLU A O 1
ATOM 762 N N . ALA A 1 99 ? -4.220 7.650 8.856 1.00 95.50 99 ALA A N 1
ATOM 763 C CA . ALA A 1 99 ? -4.708 6.811 7.763 1.00 95.50 99 ALA A CA 1
ATOM 764 C C . ALA A 1 99 ? -4.676 7.486 6.384 1.00 95.50 99 ALA A C 1
ATOM 766 O O . ALA A 1 99 ? -4.621 6.790 5.374 1.00 95.50 99 ALA A O 1
ATOM 767 N N . GLU A 1 100 ? -4.738 8.816 6.327 1.00 96.00 100 GLU A N 1
ATOM 768 C CA . GLU A 1 100 ? -4.615 9.609 5.099 1.00 96.00 100 GLU A CA 1
ATOM 769 C C . GLU A 1 100 ? -3.162 9.825 4.663 1.00 96.00 100 GLU A C 1
ATOM 771 O O . GLU A 1 100 ? -2.923 10.219 3.519 1.00 96.00 100 GLU A O 1
ATOM 776 N N . THR A 1 101 ? -2.196 9.575 5.549 1.00 94.25 101 THR A N 1
ATOM 777 C CA . THR A 1 101 ? -0.773 9.734 5.256 1.00 94.25 101 THR A CA 1
ATOM 778 C C . THR A 1 101 ? -0.254 8.450 4.603 1.00 94.25 101 THR A C 1
ATOM 780 O O . THR A 1 101 ? -0.241 7.405 5.251 1.00 94.25 101 THR A O 1
ATOM 783 N N . PRO A 1 102 ? 0.163 8.484 3.325 1.00 90.94 102 PRO A N 1
ATOM 784 C CA . PRO A 1 102 ? 0.706 7.304 2.665 1.00 90.94 102 PRO A CA 1
ATOM 785 C C . PRO A 1 102 ? 2.033 6.875 3.299 1.00 90.94 102 PRO A C 1
ATOM 787 O O . PRO A 1 102 ? 2.831 7.739 3.677 1.00 90.94 102 PRO A O 1
ATOM 790 N N . LEU A 1 103 ? 2.268 5.561 3.350 1.00 90.00 103 LEU A N 1
ATOM 791 C CA . LEU A 1 103 ? 3.595 4.988 3.595 1.00 90.00 103 LEU A CA 1
ATOM 792 C C . LEU A 1 103 ? 4.476 5.116 2.350 1.00 90.00 103 LEU A C 1
ATOM 794 O O . LEU A 1 103 ? 3.933 4.919 1.230 1.00 90.00 103 LEU A O 1
#